Protein AF-A0A7G8EKK3-F1 (afdb_monomer)

Radius of gyration: 19.02 Å; Cα contacts (8 Å, |Δi|>4): 101; chains: 1; bounding box: 40×32×61 Å

Solvent-accessible surface area (backbone atoms only — not comparable to full-atom values): 4511 Å² total; per-residue (Å²): 141,81,80,81,79,79,74,82,71,76,70,71,78,48,72,37,82,44,81,46,77,49,79,44,75,67,65,93,72,74,62,67,66,53,53,52,57,60,42,51,78,75,18,51,70,77,47,70,46,81,78,44,77,56,90,59,34,35,31,36,42,33,37,24,43,35,72,55,72,81,134

Foldseek 3Di:
DDDPDPDPPPPPQDKDKDKDKDKDQDDPDDDVVRVQVVVVVVAHWPDKDFPDDDPRMTIMITIHMDGDDDD

Nearest PDB structures (foldseek):
  1u8s-assembly1_B  TM=6.228E-01  e=4.143E+00  Vibrio cholerae
  2n7c-assembly1_A  TM=4.085E-01  e=1.568E+00  Plasmodium falciparum 3D7
  8eup-assembly1_N  TM=4.152E-01  e=2.087E+00  Schizosaccharomyces pombe
  7qri-assembly1_B  TM=4.928E-01  e=8.226E+00  Homo sapiens

Sequence (71 aa):
MSAPSSAEFLTPGSLELRSVELRLQRCPGALLPQVLAALALHGRPLRWAITGVCGDGLTLEAVVIGPSGRP

pLDDT: mean 86.64, std 18.01, range [44.78, 98.56]

Mean predicted aligned error: 9.0 Å

Secondary structure (DSSP, 8-state):
--------------EEEEEEEEEEEPPSS-HHHHHHHHHHTTSEEEEEEEEEEETTEEEEEEEEEEE----

Structure (mmCIF, N/CA/C/O b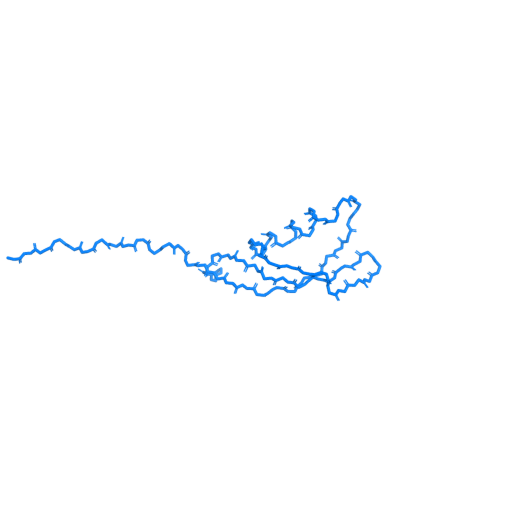ackbone):
data_AF-A0A7G8EKK3-F1
#
_entry.id   AF-A0A7G8EKK3-F1
#
loop_
_atom_site.group_PDB
_atom_site.id
_atom_site.type_symbol
_atom_site.label_atom_id
_atom_site.label_alt_id
_atom_site.label_comp_id
_atom_site.label_asym_id
_atom_site.label_entity_id
_atom_site.label_seq_id
_atom_site.pdbx_PDB_ins_code
_atom_site.Cartn_x
_atom_site.Cartn_y
_atom_site.Cartn_z
_atom_site.occupancy
_atom_site.B_iso_or_equiv
_atom_site.auth_seq_id
_atom_site.auth_comp_id
_atom_site.auth_asym_id
_atom_site.auth_atom_id
_atom_site.pdbx_PDB_model_num
ATOM 1 N N . MET A 1 1 ? -29.293 23.023 45.407 1.00 48.19 1 MET A N 1
ATOM 2 C CA . MET A 1 1 ? -28.596 21.952 44.665 1.00 48.19 1 MET A CA 1
ATOM 3 C C . MET A 1 1 ? -28.612 22.332 43.196 1.00 48.19 1 MET A C 1
ATOM 5 O O . MET A 1 1 ? -29.691 22.333 42.631 1.00 48.19 1 MET A O 1
ATOM 9 N N . SER A 1 2 ? -27.462 22.677 42.616 1.00 44.78 2 SER A N 1
ATOM 10 C CA . SER A 1 2 ? -27.271 22.751 41.160 1.00 44.78 2 SER A CA 1
ATOM 11 C C . SER A 1 2 ? -25.818 22.383 40.880 1.00 44.78 2 SER A C 1
ATOM 13 O O . SER A 1 2 ? -24.915 23.121 41.263 1.00 44.78 2 SER A O 1
ATOM 15 N N . ALA A 1 3 ? -25.595 21.205 40.302 1.00 51.84 3 ALA A N 1
ATOM 16 C CA . ALA A 1 3 ? -24.291 20.811 39.786 1.00 51.84 3 ALA A CA 1
ATOM 17 C C . ALA A 1 3 ? -24.087 21.463 38.405 1.00 51.84 3 ALA A C 1
ATOM 19 O O . ALA A 1 3 ? -25.062 21.583 37.657 1.00 51.84 3 ALA A O 1
ATOM 20 N N . PRO A 1 4 ? -22.868 21.901 38.050 1.00 50.75 4 PRO A N 1
ATOM 21 C CA . PRO A 1 4 ? -22.600 22.409 36.715 1.00 50.75 4 PRO A CA 1
ATOM 22 C C . PRO A 1 4 ? -22.742 21.289 35.677 1.00 50.75 4 PRO A C 1
ATOM 24 O O . PRO A 1 4 ? -22.283 20.165 35.880 1.00 50.75 4 PRO A O 1
ATOM 27 N N . SER A 1 5 ? -23.409 21.646 34.578 1.00 57.12 5 SER A N 1
ATOM 28 C CA . SER A 1 5 ? -23.620 20.854 33.369 1.00 57.12 5 SER A CA 1
ATOM 29 C C . SER A 1 5 ? -22.325 20.167 32.946 1.00 57.12 5 SER A C 1
ATOM 31 O O . SER A 1 5 ? -21.325 20.835 32.677 1.00 57.12 5 SER A O 1
ATOM 33 N N . SER A 1 6 ? -22.347 18.833 32.931 1.00 54.59 6 SER A N 1
ATOM 34 C CA . SER A 1 6 ? -21.243 17.998 32.473 1.00 54.59 6 SER A CA 1
ATOM 35 C C . SER A 1 6 ? -20.789 18.466 31.099 1.00 54.59 6 SER A C 1
ATOM 37 O O . SER A 1 6 ? -21.592 18.576 30.177 1.00 54.59 6 SER A O 1
ATOM 39 N N . ALA A 1 7 ? -19.499 18.780 31.022 1.00 53.84 7 ALA A N 1
ATOM 40 C CA . ALA A 1 7 ? -18.806 19.188 29.821 1.00 53.84 7 ALA A CA 1
ATOM 41 C C . ALA A 1 7 ? -19.244 18.339 28.624 1.00 53.84 7 ALA A C 1
ATOM 43 O O . ALA A 1 7 ? -19.180 17.108 28.673 1.00 53.84 7 ALA A O 1
ATOM 44 N N . GLU A 1 8 ? -19.654 19.017 27.554 1.00 49.31 8 GLU A N 1
ATOM 45 C CA . GLU A 1 8 ? -19.618 18.475 26.205 1.00 49.31 8 GLU A CA 1
ATOM 46 C C . GLU A 1 8 ? -18.182 18.013 25.955 1.00 49.31 8 GLU A C 1
ATOM 48 O O . GLU A 1 8 ? -17.295 18.787 25.595 1.00 49.31 8 GLU A O 1
ATOM 53 N N . PHE A 1 9 ? -17.924 16.736 26.229 1.00 53.59 9 PHE A N 1
ATOM 54 C CA . PHE A 1 9 ? -16.776 16.056 25.673 1.00 53.59 9 PHE A CA 1
ATOM 55 C C . PHE A 1 9 ? -16.951 16.174 24.166 1.00 53.59 9 PHE A C 1
ATOM 57 O O . PHE A 1 9 ? -17.802 15.505 23.584 1.00 53.59 9 PHE A O 1
ATOM 64 N N . LEU A 1 10 ? -16.175 17.066 23.552 1.00 52.50 10 LEU A N 1
ATOM 65 C CA . LEU A 1 10 ? -15.911 17.062 22.124 1.00 52.50 10 LEU A CA 1
ATOM 66 C C . LEU A 1 10 ? -15.516 15.627 21.786 1.00 52.50 10 LEU A C 1
ATOM 68 O O . LEU A 1 10 ? -14.398 15.211 22.090 1.00 52.50 10 LEU A O 1
ATOM 72 N N . THR A 1 11 ? -16.454 14.833 21.268 1.00 58.25 11 THR A N 1
ATOM 73 C CA . THR A 1 11 ? -16.156 13.463 20.865 1.00 58.25 11 THR A CA 1
ATOM 74 C C . THR A 1 11 ? -15.015 13.585 19.862 1.00 58.25 11 THR A C 1
ATOM 76 O O . THR A 1 11 ? -15.213 14.253 18.841 1.00 58.25 11 THR A O 1
ATOM 79 N N . PRO A 1 12 ? -13.810 13.046 20.143 1.00 59.94 12 PRO A N 1
ATOM 80 C CA . PRO A 1 12 ? -12.748 13.050 19.151 1.00 59.94 12 PRO A CA 1
ATOM 81 C C . PRO A 1 12 ? -13.343 12.464 17.876 1.00 59.94 12 PRO A C 1
ATOM 83 O O . PRO A 1 12 ? -14.052 11.457 17.958 1.00 59.94 12 PRO A O 1
ATOM 86 N N . GLY A 1 13 ? -13.140 13.155 16.745 1.00 70.06 13 GLY A N 1
ATOM 87 C CA . GLY A 1 13 ? -13.718 12.770 15.458 1.00 70.06 13 GLY A CA 1
ATOM 88 C C . GLY A 1 13 ? -13.586 11.264 15.299 1.00 70.06 13 GLY A C 1
ATOM 89 O O . GLY A 1 13 ? -12.480 10.731 15.411 1.00 70.06 13 GLY A O 1
ATOM 90 N N . SER A 1 14 ? -14.724 10.577 15.201 1.00 86.31 14 SER A N 1
ATOM 91 C CA . SER A 1 14 ? -14.727 9.122 15.282 1.00 86.31 14 SER A CA 1
ATOM 92 C C . SER A 1 14 ? -13.858 8.578 14.138 1.00 86.31 14 SER A C 1
ATOM 94 O O . SER A 1 14 ? -13.757 9.192 13.079 1.00 86.31 14 SER A O 1
ATOM 96 N N . LEU A 1 15 ? -13.113 7.504 14.384 1.00 91.38 15 LEU A N 1
ATOM 97 C CA . LEU A 1 15 ? -12.216 6.900 13.399 1.00 91.38 15 LEU A CA 1
ATOM 98 C C . LEU A 1 15 ? -12.829 5.594 12.912 1.00 91.38 15 LEU A C 1
ATOM 100 O O . LEU A 1 15 ? -13.349 4.814 13.708 1.00 91.38 15 LEU A O 1
ATOM 104 N N . GLU A 1 16 ? -12.725 5.336 11.615 1.00 94.56 16 GLU A N 1
ATOM 105 C CA . GLU A 1 16 ? -13.238 4.130 10.979 1.00 94.56 16 GLU A CA 1
ATOM 106 C C . GLU A 1 16 ? -12.112 3.355 10.297 1.00 94.56 16 GLU A C 1
ATOM 108 O O . GLU A 1 16 ? -11.238 3.932 9.641 1.00 94.56 16 GLU A O 1
ATOM 113 N N . LEU A 1 17 ? -12.158 2.030 10.445 1.00 96.19 17 LEU A N 1
ATOM 114 C CA . LEU A 1 17 ? -11.341 1.099 9.680 1.00 96.19 17 LEU A CA 1
ATOM 115 C C . LEU A 1 17 ? -12.070 0.731 8.396 1.00 96.19 17 LEU A C 1
ATOM 117 O O . LEU A 1 17 ? -13.195 0.240 8.440 1.00 96.19 17 LEU A O 1
ATOM 121 N N . ARG A 1 18 ? -11.403 0.909 7.259 1.00 95.75 18 ARG A N 1
ATOM 122 C CA . ARG A 1 18 ? -11.969 0.589 5.947 1.00 95.75 18 ARG A CA 1
ATOM 123 C C . ARG A 1 18 ? -11.035 -0.325 5.178 1.00 95.75 18 ARG A C 1
ATOM 125 O O . ARG A 1 18 ? -9.836 -0.058 5.086 1.00 95.75 18 ARG A O 1
ATOM 132 N N . SER A 1 19 ? -11.601 -1.385 4.616 1.00 96.94 19 SER A N 1
ATOM 133 C CA . SER A 1 19 ? -10.916 -2.226 3.638 1.00 96.94 19 SER A CA 1
ATOM 134 C C . SER A 1 19 ? -10.973 -1.546 2.275 1.00 96.94 19 SER A C 1
ATOM 136 O O . SER A 1 19 ? -12.042 -1.104 1.854 1.00 96.94 19 SER A O 1
ATOM 138 N N . VAL A 1 20 ? -9.835 -1.456 1.594 1.00 96.94 20 VAL A N 1
ATOM 139 C CA . VAL A 1 20 ? -9.731 -0.889 0.247 1.00 96.94 20 VAL A CA 1
ATOM 140 C C . VAL A 1 20 ? -8.988 -1.857 -0.663 1.00 96.94 20 VAL A C 1
ATOM 142 O O . VAL A 1 20 ? -7.952 -2.404 -0.286 1.00 96.94 20 VAL A O 1
ATOM 145 N N . GLU A 1 21 ? -9.520 -2.048 -1.865 1.00 98.00 21 GLU A N 1
ATOM 146 C CA . GLU A 1 21 ? -8.816 -2.668 -2.982 1.00 98.00 21 GLU A CA 1
ATOM 147 C C . GLU A 1 21 ? -8.499 -1.566 -3.992 1.00 98.00 21 GLU A C 1
ATOM 149 O O . GLU A 1 21 ? -9.369 -0.757 -4.327 1.00 98.00 21 GLU A O 1
ATOM 154 N N . LEU A 1 22 ? -7.256 -1.504 -4.461 1.00 97.38 22 LEU A N 1
ATOM 155 C CA . LEU A 1 22 ? -6.849 -0.509 -5.445 1.00 97.38 22 LEU A CA 1
ATOM 156 C C . LEU A 1 22 ? -5.889 -1.093 -6.475 1.00 97.38 22 LEU A C 1
ATOM 158 O O . LEU A 1 22 ? -5.078 -1.976 -6.189 1.00 97.38 22 LEU A O 1
ATOM 162 N N . ARG A 1 23 ? -5.974 -0.558 -7.693 1.00 97.81 23 ARG A N 1
ATOM 163 C CA . ARG A 1 23 ? -5.040 -0.852 -8.777 1.00 97.81 23 ARG A CA 1
ATOM 164 C C . ARG A 1 23 ? -4.090 0.321 -8.943 1.00 97.81 23 ARG A C 1
ATOM 166 O O . ARG A 1 23 ? -4.528 1.452 -9.130 1.00 97.81 23 ARG A O 1
ATOM 173 N N . LEU A 1 24 ? -2.797 0.037 -8.887 1.00 97.19 24 LEU A N 1
ATOM 174 C CA . LEU A 1 24 ? -1.723 1.013 -9.019 1.00 97.19 24 LEU A CA 1
ATOM 175 C C . LEU A 1 24 ? -0.916 0.700 -10.279 1.00 97.19 24 LEU A C 1
ATOM 177 O O . LEU A 1 24 ? -0.573 -0.453 -10.520 1.00 97.19 24 LEU A O 1
ATOM 181 N N . GLN A 1 25 ? -0.585 1.716 -11.072 1.00 97.62 25 GLN A N 1
ATOM 182 C CA . GLN A 1 25 ? 0.446 1.593 -12.105 1.00 97.62 25 GLN A CA 1
ATOM 183 C C . GLN A 1 25 ? 1.801 1.944 -11.493 1.00 97.62 25 GLN A C 1
ATOM 185 O O . GLN A 1 25 ? 1.938 2.988 -10.855 1.00 97.62 25 GLN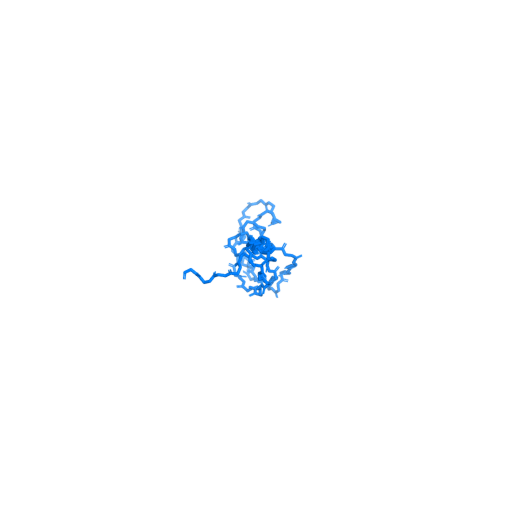 A O 1
ATOM 190 N N . ARG A 1 26 ? 2.793 1.068 -11.664 1.00 95.12 26 ARG A N 1
ATOM 191 C CA . ARG A 1 26 ? 4.155 1.292 -11.185 1.00 95.12 26 ARG A CA 1
ATOM 192 C C . ARG A 1 26 ? 4.837 2.342 -12.054 1.00 95.12 26 ARG A C 1
ATOM 194 O O . ARG A 1 26 ? 4.967 2.176 -13.263 1.00 95.12 26 ARG A O 1
ATOM 201 N N . CYS A 1 27 ? 5.346 3.379 -11.410 1.00 95.44 27 CYS A N 1
ATOM 202 C CA . CYS A 1 27 ? 6.218 4.368 -12.025 1.00 95.44 27 CYS A CA 1
ATOM 203 C C . CYS A 1 27 ? 7.694 4.045 -11.728 1.00 95.44 27 CYS A C 1
ATOM 205 O O . CYS A 1 27 ? 7.993 3.326 -10.763 1.00 95.44 27 CYS A O 1
ATOM 207 N N . PRO A 1 28 ? 8.644 4.591 -12.511 1.00 95.94 28 PRO A N 1
ATOM 208 C CA . PRO A 1 28 ? 10.064 4.514 -12.182 1.00 95.94 28 PRO A CA 1
ATOM 209 C C . PRO A 1 28 ? 10.356 5.003 -10.754 1.00 95.94 28 PRO A C 1
ATOM 211 O O . PRO A 1 28 ? 9.767 5.977 -10.287 1.00 95.94 28 PRO A O 1
ATOM 214 N N . GLY A 1 29 ? 11.292 4.340 -10.070 1.00 95.75 29 GLY A N 1
ATOM 215 C CA . GLY A 1 29 ? 11.699 4.666 -8.700 1.00 95.75 29 GLY A CA 1
ATOM 216 C C . GLY A 1 29 ? 11.260 3.632 -7.660 1.00 95.75 29 GLY A C 1
ATOM 217 O O . GLY A 1 29 ? 10.847 2.520 -7.986 1.00 95.75 29 GLY A O 1
ATOM 218 N N . ALA A 1 30 ? 11.390 3.987 -6.379 1.00 97.19 30 ALA A N 1
ATOM 219 C CA . ALA A 1 30 ? 11.076 3.081 -5.277 1.00 97.19 30 ALA A CA 1
ATOM 220 C C . ALA A 1 30 ? 9.565 2.813 -5.189 1.00 97.19 30 ALA A C 1
ATOM 222 O O . ALA A 1 30 ? 8.759 3.742 -5.232 1.00 97.19 30 ALA A O 1
ATOM 223 N N . LEU A 1 31 ? 9.187 1.544 -5.020 1.00 96.00 31 LEU A N 1
ATOM 224 C CA . LEU A 1 31 ? 7.784 1.129 -5.001 1.00 96.00 31 LEU A CA 1
ATOM 225 C C . LEU A 1 31 ? 7.056 1.543 -3.7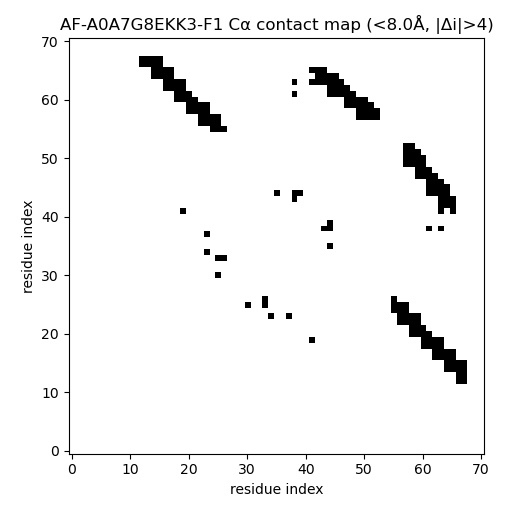14 1.00 96.00 31 LEU A C 1
A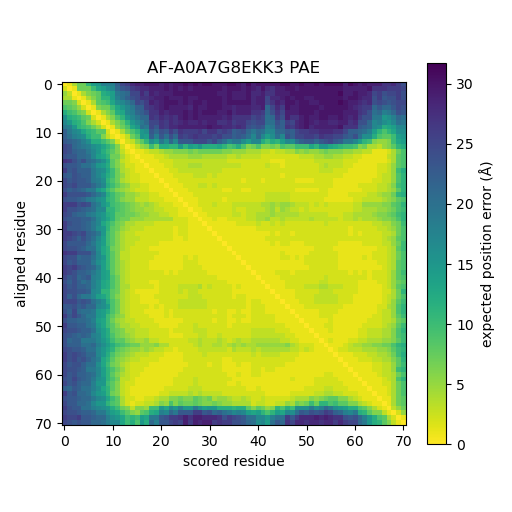TOM 227 O O . LEU A 1 31 ? 5.918 1.997 -3.768 1.00 96.00 31 LEU A O 1
ATOM 231 N N . LEU A 1 32 ? 7.710 1.409 -2.557 1.00 97.12 32 LEU A N 1
ATOM 232 C CA . LEU A 1 32 ? 7.083 1.663 -1.258 1.00 97.12 32 LEU A CA 1
ATOM 233 C C . LEU A 1 32 ? 6.481 3.082 -1.149 1.00 97.12 32 LEU A C 1
ATOM 235 O O . LEU A 1 32 ? 5.306 3.180 -0.796 1.00 97.12 32 LEU A O 1
ATOM 239 N N . PRO A 1 33 ? 7.192 4.174 -1.503 1.00 97.62 33 PRO A N 1
ATOM 240 C CA . PRO A 1 33 ? 6.603 5.515 -1.505 1.00 97.62 33 PRO A CA 1
ATOM 241 C C . PRO A 1 33 ? 5.386 5.657 -2.425 1.00 97.62 33 PRO A C 1
ATOM 243 O O . PRO A 1 33 ? 4.436 6.342 -2.063 1.00 97.62 33 PRO A O 1
ATOM 246 N N . GLN A 1 34 ? 5.384 4.991 -3.584 1.00 97.50 34 GLN A N 1
ATOM 247 C CA . GLN A 1 34 ? 4.262 5.035 -4.529 1.00 97.50 34 GLN A CA 1
ATOM 248 C C . GLN A 1 34 ? 3.020 4.353 -3.945 1.00 97.50 34 GLN A C 1
ATOM 250 O O . GLN A 1 34 ? 1.923 4.905 -4.004 1.00 97.50 34 GLN A O 1
ATOM 255 N N . VAL A 1 35 ? 3.200 3.185 -3.319 1.00 97.44 35 VAL A N 1
ATOM 256 C CA . VAL A 1 35 ? 2.116 2.461 -2.639 1.00 97.44 35 VAL A CA 1
ATOM 257 C C . VAL A 1 35 ? 1.554 3.280 -1.478 1.00 97.44 35 VAL A C 1
ATOM 259 O O . VAL A 1 35 ? 0.339 3.432 -1.362 1.00 97.44 35 VAL A O 1
ATOM 262 N N . LEU A 1 36 ? 2.422 3.843 -0.633 1.00 97.75 36 LEU A N 1
ATOM 263 C CA . LEU A 1 36 ? 1.994 4.659 0.505 1.00 97.75 36 LEU A CA 1
ATOM 264 C C . LEU A 1 36 ? 1.266 5.931 0.056 1.00 97.75 36 LEU A C 1
ATOM 266 O O . LEU A 1 36 ? 0.254 6.278 0.660 1.00 97.75 36 LEU A O 1
A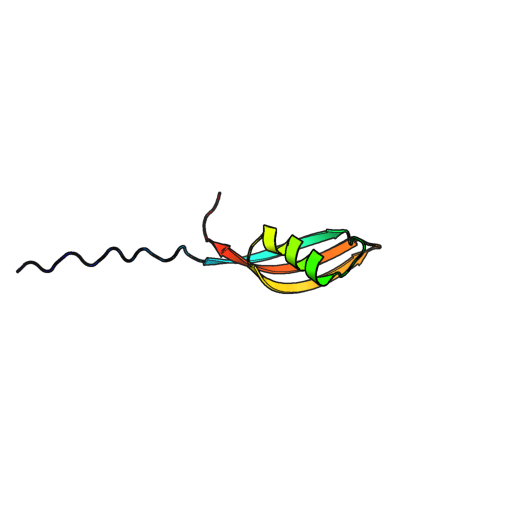TOM 270 N N . ALA A 1 37 ? 1.735 6.592 -1.007 1.00 97.12 37 ALA A N 1
ATOM 271 C CA . ALA A 1 37 ? 1.075 7.767 -1.573 1.00 97.12 37 ALA A CA 1
ATOM 272 C C . ALA A 1 37 ? -0.320 7.432 -2.123 1.00 97.12 37 ALA A C 1
ATOM 274 O O . ALA A 1 37 ? -1.266 8.170 -1.863 1.00 97.12 37 ALA A O 1
ATOM 275 N N . ALA A 1 38 ? -0.468 6.300 -2.819 1.00 97.06 38 ALA A N 1
ATOM 276 C CA . ALA A 1 38 ? -1.768 5.842 -3.306 1.00 97.06 38 ALA A CA 1
ATOM 277 C C . ALA A 1 38 ? -2.732 5.523 -2.151 1.00 97.06 38 ALA A C 1
ATOM 279 O O . ALA A 1 38 ? -3.878 5.965 -2.158 1.00 97.06 38 ALA A O 1
ATOM 280 N N . LEU A 1 39 ? -2.262 4.815 -1.118 1.00 97.25 39 LEU A N 1
ATOM 281 C CA . LEU A 1 39 ? -3.071 4.480 0.059 1.00 97.25 39 LEU A CA 1
ATOM 282 C C . LEU A 1 39 ? -3.465 5.711 0.885 1.00 97.25 39 LEU A C 1
ATOM 284 O O . LEU A 1 39 ? -4.579 5.753 1.406 1.00 97.25 39 LEU A O 1
ATOM 288 N N . ALA A 1 40 ? -2.591 6.720 0.964 1.00 95.88 40 ALA A N 1
ATOM 289 C CA . ALA A 1 40 ? -2.832 7.959 1.704 1.00 95.88 40 ALA A CA 1
ATOM 290 C C . ALA A 1 40 ? -4.069 8.730 1.211 1.00 95.88 40 ALA A C 1
ATOM 292 O O . ALA A 1 40 ? -4.691 9.440 2.000 1.00 95.88 40 ALA A O 1
ATOM 293 N N . LEU A 1 41 ? -4.469 8.546 -0.054 1.00 95.31 41 LEU A N 1
ATOM 294 C CA . LEU A 1 41 ? -5.699 9.124 -0.611 1.00 95.31 41 LEU A CA 1
ATOM 295 C C . LEU A 1 41 ? -6.973 8.543 0.025 1.00 95.31 41 LEU A C 1
ATOM 297 O O . LEU A 1 41 ? -8.022 9.182 0.004 1.00 95.31 41 LEU A O 1
ATOM 301 N 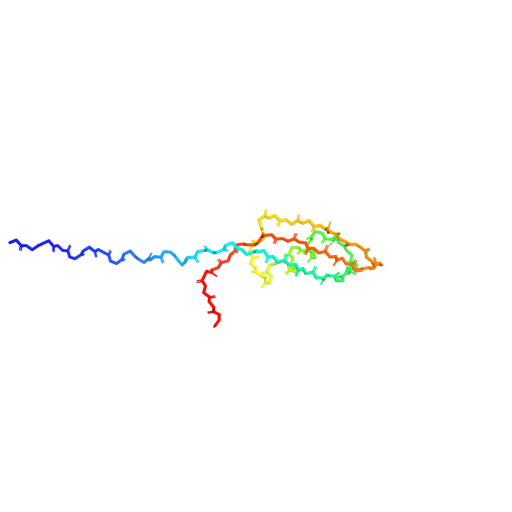N . HIS A 1 42 ? -6.890 7.343 0.603 1.00 94.75 42 HIS A N 1
ATOM 302 C CA . HIS A 1 42 ? -8.017 6.647 1.230 1.00 94.75 42 HIS A CA 1
ATOM 303 C C . HIS A 1 42 ? -8.007 6.741 2.764 1.00 94.75 42 HIS A C 1
ATOM 305 O O . HIS A 1 42 ? -9.031 6.497 3.414 1.00 94.75 42 HIS A O 1
ATOM 311 N N . GLY A 1 43 ? -6.859 7.078 3.352 1.00 95.00 43 GLY A N 1
ATOM 312 C CA . GLY A 1 43 ? -6.645 7.178 4.792 1.00 95.00 43 GLY A CA 1
ATOM 313 C C . GLY A 1 43 ? -5.223 6.782 5.176 1.00 95.00 43 GLY A C 1
ATOM 314 O O . GLY A 1 43 ? -4.367 6.544 4.327 1.00 95.00 43 GLY A O 1
ATOM 315 N N . ARG A 1 44 ? -4.951 6.672 6.475 1.00 97.00 44 ARG A N 1
ATOM 316 C CA . ARG A 1 44 ? -3.651 6.189 6.947 1.00 97.00 44 ARG A CA 1
ATOM 317 C C . ARG A 1 44 ? -3.611 4.658 6.839 1.00 97.00 44 ARG A C 1
ATOM 319 O O . ARG A 1 44 ? -4.410 4.004 7.511 1.00 97.00 44 ARG A O 1
ATOM 326 N N . PRO A 1 45 ? -2.707 4.057 6.047 1.00 97.56 45 PRO A N 1
ATOM 327 C CA . PRO A 1 45 ? -2.623 2.605 5.949 1.00 97.56 45 PRO A CA 1
ATOM 328 C C . PRO A 1 45 ? -2.125 1.993 7.259 1.00 97.56 45 PRO A C 1
ATOM 330 O O . PRO A 1 45 ? -1.153 2.468 7.846 1.00 97.56 45 PRO A O 1
ATOM 333 N N . LEU A 1 46 ? -2.790 0.925 7.700 1.00 97.31 46 LEU A N 1
ATOM 334 C CA . LEU A 1 46 ? -2.387 0.123 8.861 1.00 97.31 46 LEU A CA 1
ATOM 335 C C . LEU A 1 46 ? -1.734 -1.191 8.437 1.00 97.31 46 LEU A C 1
ATOM 337 O O . LEU A 1 46 ? -0.714 -1.590 8.990 1.00 97.31 46 LEU A O 1
ATOM 341 N N . ARG A 1 47 ? -2.316 -1.846 7.429 1.00 97.31 47 ARG A N 1
ATOM 342 C CA . ARG A 1 47 ? -1.749 -3.013 6.748 1.00 97.31 47 ARG A CA 1
ATOM 343 C C . ARG A 1 47 ? -2.087 -2.945 5.271 1.00 97.31 47 ARG A C 1
ATOM 345 O O . ARG A 1 47 ? -3.145 -2.433 4.908 1.00 97.31 47 ARG A O 1
ATOM 352 N N . TRP A 1 48 ? -1.226 -3.506 4.443 1.00 98.31 48 TRP A N 1
ATOM 353 C CA . TRP A 1 48 ? -1.485 -3.674 3.023 1.00 98.31 48 TRP A CA 1
ATOM 354 C C . TRP A 1 48 ? -0.645 -4.819 2.470 1.00 98.31 48 TRP A C 1
ATOM 356 O O . TRP A 1 48 ? 0.360 -5.206 3.070 1.00 98.31 48 TRP A O 1
ATOM 366 N N . ALA A 1 49 ? -1.073 -5.359 1.338 1.00 98.31 49 ALA A N 1
ATOM 367 C CA . ALA A 1 49 ? -0.352 -6.378 0.596 1.00 98.31 49 ALA A CA 1
ATOM 368 C C . ALA A 1 49 ? -0.555 -6.165 -0.905 1.00 98.31 49 ALA A C 1
ATOM 370 O O . ALA A 1 49 ? -1.619 -5.722 -1.334 1.00 98.31 49 ALA A O 1
ATOM 371 N N . ILE A 1 50 ? 0.462 -6.504 -1.698 1.00 97.94 50 ILE A N 1
ATOM 372 C CA . ILE A 1 50 ? 0.306 -6.679 -3.144 1.00 97.94 50 ILE A CA 1
ATOM 373 C C . ILE A 1 50 ? -0.321 -8.054 -3.350 1.00 97.94 50 ILE A C 1
ATOM 375 O O . ILE A 1 50 ? 0.277 -9.062 -2.977 1.00 97.94 50 ILE A O 1
ATOM 379 N N . THR A 1 51 ? -1.517 -8.089 -3.923 1.00 98.44 51 THR A N 1
ATOM 380 C CA . THR A 1 51 ? -2.291 -9.319 -4.151 1.00 98.44 51 THR A CA 1
ATOM 381 C C . THR A 1 51 ? -2.279 -9.763 -5.610 1.00 98.44 51 THR A C 1
ATOM 383 O O . THR A 1 51 ? -2.622 -10.903 -5.908 1.00 98.44 51 THR A O 1
ATOM 386 N N . GLY A 1 52 ? -1.827 -8.905 -6.529 1.00 98.06 52 GLY A N 1
ATOM 387 C CA . GLY A 1 52 ? -1.685 -9.250 -7.940 1.00 98.06 52 GLY A CA 1
ATOM 388 C C . GLY A 1 52 ? -0.687 -8.362 -8.675 1.00 98.06 52 GLY A C 1
ATOM 389 O O . GLY A 1 52 ? -0.498 -7.198 -8.320 1.00 98.06 52 GLY A O 1
ATOM 390 N N . VAL A 1 53 ? -0.069 -8.915 -9.719 1.00 97.56 53 VAL A N 1
ATOM 391 C CA . VAL A 1 53 ? 0.883 -8.222 -10.599 1.00 97.56 53 VAL A CA 1
ATOM 392 C C . VAL A 1 53 ? 0.556 -8.567 -12.052 1.00 97.56 53 VAL A C 1
ATOM 394 O O . VAL A 1 53 ? 0.404 -9.741 -12.385 1.00 97.56 53 VAL A O 1
ATOM 397 N N . CYS A 1 54 ? 0.450 -7.558 -12.916 1.00 96.75 54 CYS A N 1
ATOM 398 C CA . CYS A 1 54 ? 0.224 -7.716 -14.353 1.00 96.75 54 CYS A CA 1
ATOM 399 C C . CYS A 1 54 ? 0.997 -6.635 -15.122 1.00 96.75 54 CYS A C 1
ATOM 401 O O . CYS A 1 54 ? 0.583 -5.475 -15.156 1.00 96.75 54 CYS A O 1
ATOM 403 N N . GLY A 1 55 ? 2.139 -7.005 -15.711 1.00 94.56 55 GLY A N 1
ATOM 404 C CA . GLY A 1 55 ? 3.079 -6.039 -16.286 1.00 94.56 55 GLY A CA 1
ATOM 405 C C . GLY A 1 55 ? 3.564 -5.056 -15.218 1.00 94.56 55 GLY A C 1
ATOM 406 O O . GLY A 1 55 ? 4.029 -5.472 -14.158 1.00 94.56 55 GLY A O 1
ATOM 407 N N . ASP A 1 56 ? 3.398 -3.760 -15.476 1.00 94.75 56 ASP A N 1
ATOM 408 C CA . ASP A 1 56 ? 3.660 -2.697 -14.497 1.00 94.75 56 ASP A CA 1
ATOM 409 C C . ASP A 1 56 ? 2.449 -2.375 -13.597 1.00 94.75 56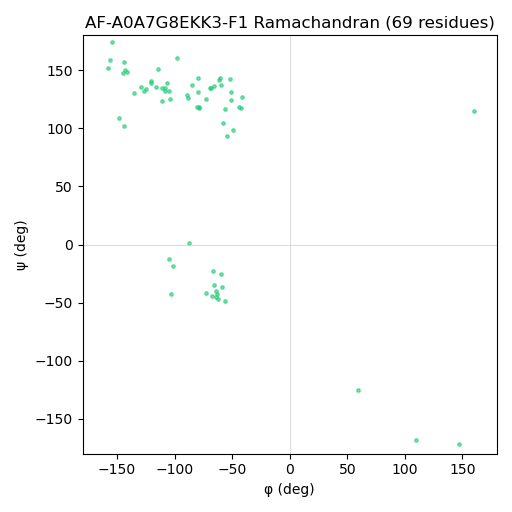 ASP A C 1
ATOM 411 O O . ASP A 1 56 ? 2.531 -1.509 -12.728 1.00 94.75 56 ASP A O 1
ATOM 415 N N . GLY A 1 57 ? 1.325 -3.077 -13.758 1.00 97.44 57 GLY A N 1
ATOM 416 C CA . GLY A 1 57 ? 0.147 -2.941 -12.905 1.00 97.44 57 GLY A CA 1
ATOM 417 C C . GLY A 1 57 ? 0.224 -3.796 -11.639 1.00 97.44 57 GLY A C 1
ATOM 418 O O . GLY A 1 57 ? 0.569 -4.976 -11.690 1.00 97.44 57 GLY A O 1
ATOM 419 N N . LEU A 1 58 ? -0.169 -3.217 -10.507 1.00 98.12 58 LEU A N 1
ATOM 420 C CA . LEU A 1 58 ? -0.254 -3.867 -9.200 1.00 98.12 58 LEU A CA 1
ATOM 421 C C . LEU A 1 58 ? -1.688 -3.806 -8.677 1.00 98.12 58 LEU A C 1
ATOM 423 O O . LEU A 1 58 ? -2.351 -2.777 -8.797 1.00 98.12 58 LEU A O 1
ATOM 427 N N . THR A 1 59 ? -2.147 -4.888 -8.056 1.00 98.44 59 THR A N 1
ATOM 428 C CA . THR A 1 59 ? -3.367 -4.897 -7.235 1.00 98.44 59 THR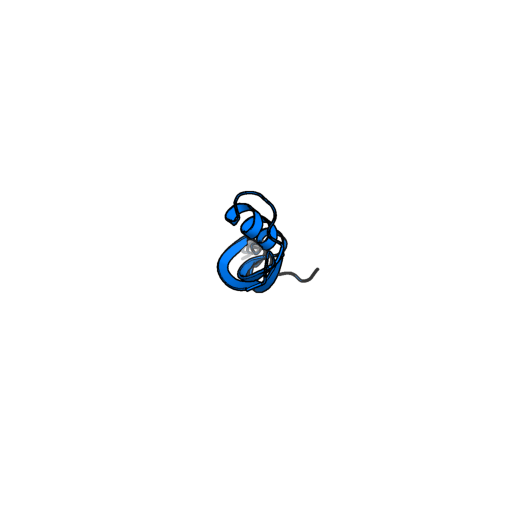 A CA 1
ATOM 429 C C . THR A 1 59 ? -2.959 -4.938 -5.772 1.00 98.44 59 THR A C 1
ATOM 431 O O . THR A 1 59 ? -2.074 -5.710 -5.395 1.00 98.44 59 THR A O 1
ATOM 434 N N . LEU A 1 60 ? -3.565 -4.074 -4.968 1.00 98.38 60 LEU A N 1
ATOM 435 C CA . LEU A 1 60 ? -3.281 -3.918 -3.551 1.00 98.38 60 LEU A CA 1
ATOM 436 C C . LEU A 1 60 ? -4.574 -4.092 -2.760 1.00 98.38 60 LEU A C 1
ATOM 438 O O . LEU A 1 60 ? -5.580 -3.462 -3.079 1.00 98.38 60 LEU A O 1
ATOM 442 N N . GLU A 1 61 ? -4.510 -4.875 -1.691 1.00 98.56 61 GLU A N 1
ATOM 443 C CA . GLU A 1 61 ? -5.526 -4.892 -0.640 1.00 98.56 61 GLU A CA 1
ATOM 444 C C . GLU A 1 61 ? -4.957 -4.234 0.610 1.00 98.56 61 GLU A C 1
ATOM 446 O O . GLU A 1 61 ? -3.828 -4.527 1.021 1.00 98.56 61 GLU A O 1
ATOM 451 N N . ALA A 1 62 ? -5.729 -3.356 1.241 1.00 98.38 62 ALA A N 1
ATOM 452 C CA . ALA A 1 62 ? -5.295 -2.653 2.435 1.00 98.38 62 ALA A CA 1
ATOM 453 C C . ALA A 1 62 ? -6.423 -2.426 3.433 1.00 98.38 62 ALA A C 1
ATOM 455 O O . ALA A 1 62 ? -7.600 -2.380 3.087 1.00 98.38 62 ALA A O 1
ATOM 456 N N . VAL A 1 63 ? -6.031 -2.232 4.689 1.00 98.12 63 VAL A N 1
ATOM 457 C CA . VAL A 1 63 ? -6.888 -1.638 5.713 1.00 98.12 63 VAL A CA 1
ATOM 458 C C . VAL A 1 63 ? -6.318 -0.273 6.050 1.00 98.12 63 VAL A C 1
ATOM 460 O O . VAL A 1 63 ? -5.149 -0.154 6.436 1.00 98.12 63 VAL A O 1
ATOM 463 N N . VAL A 1 64 ? -7.156 0.746 5.911 1.00 97.38 64 VAL A N 1
ATOM 464 C CA . VAL A 1 64 ? -6.835 2.136 6.230 1.00 97.38 64 VAL A CA 1
ATOM 465 C C . VAL A 1 64 ? -7.686 2.612 7.400 1.00 97.38 64 VAL A C 1
ATOM 467 O O . VAL A 1 64 ? -8.805 2.139 7.593 1.00 97.38 64 VAL A O 1
ATOM 470 N N . ILE A 1 65 ? -7.157 3.560 8.169 1.00 96.31 65 ILE A N 1
ATOM 471 C CA . ILE A 1 65 ? -7.900 4.288 9.196 1.00 96.31 65 ILE A CA 1
ATOM 472 C C . ILE A 1 65 ? -8.085 5.743 8.765 1.00 96.31 65 ILE A C 1
ATOM 474 O O . ILE A 1 65 ? -7.148 6.383 8.279 1.00 96.31 65 ILE A O 1
ATOM 478 N N . GLY A 1 66 ? -9.293 6.268 8.930 1.00 92.38 66 GLY A N 1
ATOM 479 C CA . GLY A 1 66 ? -9.630 7.653 8.606 1.00 92.38 66 GLY A CA 1
ATOM 480 C C . GLY A 1 66 ? -10.810 8.155 9.435 1.00 92.38 66 GLY A C 1
ATOM 481 O O . GLY A 1 66 ? -11.393 7.370 10.181 1.00 92.38 66 GLY A O 1
ATOM 482 N N . PRO A 1 67 ? -11.157 9.446 9.339 1.00 88.06 67 PRO A N 1
ATOM 483 C CA . PRO A 1 67 ? -12.333 9.981 10.014 1.00 88.06 67 PRO A CA 1
ATOM 484 C C . PRO A 1 67 ? -13.601 9.262 9.536 1.00 88.06 67 PRO A C 1
ATOM 486 O O . PRO A 1 67 ? -13.770 9.006 8.341 1.00 88.06 67 PRO A O 1
ATOM 489 N N . SER A 1 68 ? -14.477 8.934 10.479 1.00 77.19 68 SER A N 1
ATOM 490 C CA . SER A 1 68 ? -15.810 8.408 10.238 1.00 77.19 68 SER A CA 1
ATOM 491 C C . SER A 1 68 ? -16.727 9.583 9.901 1.00 77.19 68 SER A C 1
ATOM 493 O O . SER A 1 68 ? -16.866 10.558 10.641 1.00 77.19 68 SER A O 1
ATOM 495 N N . GLY A 1 69 ? -17.278 9.541 8.696 1.00 65.94 69 GLY A N 1
ATOM 496 C CA . GLY A 1 69 ? -18.017 10.654 8.118 1.00 65.94 69 GLY A CA 1
ATOM 497 C C . GLY A 1 69 ? -18.086 10.500 6.609 1.00 65.94 69 GLY A C 1
ATOM 498 O O . GLY A 1 69 ? -17.063 10.512 5.924 1.00 65.94 69 GLY A O 1
ATOM 499 N N . ARG A 1 70 ? -19.304 10.303 6.099 1.00 48.47 70 ARG A N 1
ATOM 500 C CA . ARG A 1 70 ? -19.612 10.379 4.667 1.00 48.47 70 ARG A CA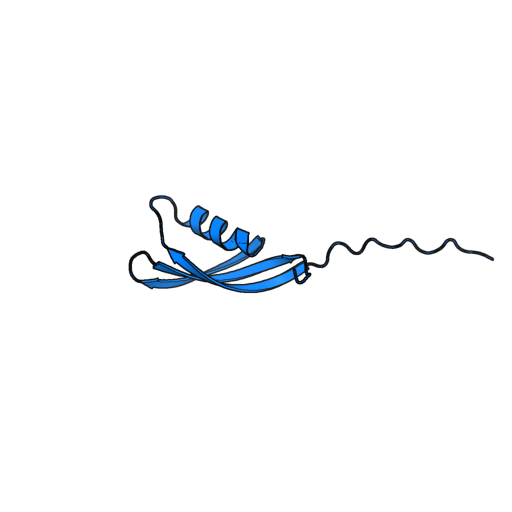 1
ATOM 501 C C . ARG A 1 70 ? -19.306 11.810 4.182 1.00 48.47 70 ARG A C 1
ATOM 503 O O . ARG A 1 70 ? -19.567 12.728 4.960 1.00 48.47 70 ARG A O 1
ATOM 510 N N . PRO A 1 71 ? -18.758 12.008 2.967 1.00 48.66 71 PRO A N 1
ATOM 511 C CA . PRO A 1 71 ? -18.721 13.337 2.356 1.00 48.66 71 PRO A CA 1
ATOM 512 C C . PRO A 1 71 ? -20.121 13.954 2.255 1.00 48.66 71 PRO A C 1
ATOM 514 O O . PRO A 1 71 ? -21.107 13.177 2.174 1.00 48.66 71 PRO A O 1
#